Protein AF-A0A851S095-F1 (afdb_monomer_lite)

Foldseek 3Di:
DCPDDDPPDPPPPDDPPVRVVVVLVPDPVHDDDPDDPPPPPPDPVVVVVVVVVVVD

Organism: Certhia familiaris (NCBI:txid73333)

Radius of gyration: 21.17 Å; chains: 1; bounding box: 48×22×54 Å

Structure (mmCIF, N/CA/C/O backbone):
data_AF-A0A851S095-F1
#
_entry.id   AF-A0A851S095-F1
#
loop_
_atom_site.group_PDB
_atom_site.id
_atom_site.type_symbol
_atom_site.label_atom_id
_atom_site.label_alt_id
_atom_site.label_comp_id
_atom_site.label_asym_id
_atom_site.label_entity_id
_atom_site.label_seq_id
_atom_site.pdbx_PDB_ins_code
_atom_site.Cartn_x
_atom_site.Cartn_y
_atom_site.Cartn_z
_atom_site.occupancy
_atom_site.B_iso_or_equiv
_atom_site.auth_seq_id
_atom_site.auth_comp_id
_atom_site.auth_asym_id
_atom_site.auth_atom_id
_atom_site.pdbx_PDB_model_num
ATOM 1 N N . SER A 1 1 ? 38.258 7.972 -34.341 1.00 53.53 1 SER A N 1
ATOM 2 C CA . SER A 1 1 ? 36.822 8.306 -34.245 1.00 53.53 1 SER A CA 1
ATOM 3 C C . SER A 1 1 ? 36.159 7.250 -33.380 1.00 53.53 1 SER A C 1
ATOM 5 O O . SER A 1 1 ? 36.003 6.129 -33.839 1.00 53.53 1 SER A O 1
ATOM 7 N N . TYR A 1 2 ? 35.871 7.547 -32.112 1.00 58.22 2 TYR A N 1
ATOM 8 C CA . TYR A 1 2 ? 35.207 6.597 -31.213 1.00 58.22 2 TYR A CA 1
ATOM 9 C C . TYR A 1 2 ? 33.711 6.907 -31.216 1.00 58.22 2 TYR A C 1
ATOM 11 O O . TYR A 1 2 ? 33.220 7.696 -30.412 1.00 58.22 2 TYR A O 1
ATOM 19 N N . GLY A 1 3 ? 33.002 6.354 -32.200 1.00 64.44 3 GLY A N 1
ATOM 20 C CA . GLY A 1 3 ? 31.544 6.335 -32.197 1.00 64.44 3 GLY A CA 1
ATOM 21 C C . GLY A 1 3 ? 31.096 5.316 -31.162 1.00 64.44 3 GLY A C 1
ATOM 22 O O . GLY A 1 3 ? 30.956 4.141 -31.485 1.00 64.44 3 GLY A O 1
ATOM 23 N N . GLY A 1 4 ? 30.976 5.74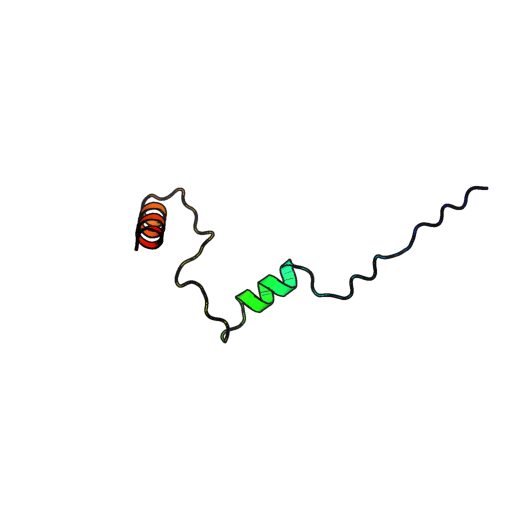5 -29.905 1.00 70.38 4 GLY A N 1
ATOM 24 C CA . GLY A 1 4 ? 30.534 4.888 -28.812 1.00 70.38 4 GLY A CA 1
ATOM 25 C C . GLY A 1 4 ? 29.187 4.252 -29.147 1.00 70.38 4 GLY A C 1
ATOM 26 O O . GLY A 1 4 ? 28.192 4.949 -29.336 1.00 70.38 4 GLY A O 1
ATOM 27 N N . TYR A 1 5 ? 29.162 2.924 -29.229 1.00 69.38 5 TYR A N 1
ATOM 28 C CA . TYR A 1 5 ? 27.926 2.159 -29.270 1.00 69.38 5 TYR A CA 1
ATOM 29 C C . TYR A 1 5 ? 27.241 2.298 -27.909 1.00 69.38 5 TYR A C 1
ATOM 31 O O . TYR A 1 5 ? 27.700 1.743 -26.912 1.00 69.38 5 TYR A O 1
ATOM 39 N N . VAL A 1 6 ? 26.158 3.070 -27.858 1.00 68.25 6 VAL A N 1
ATOM 40 C CA . VAL A 1 6 ? 25.219 3.036 -26.737 1.00 68.25 6 VAL A CA 1
ATOM 41 C C . VAL A 1 6 ? 24.229 1.923 -27.068 1.00 68.25 6 VAL A C 1
ATOM 43 O O . VAL A 1 6 ? 23.454 2.116 -28.006 1.00 68.25 6 VAL A O 1
ATOM 46 N N . PRO A 1 7 ? 24.234 0.767 -26.375 1.00 66.75 7 PRO A N 1
ATOM 47 C CA . PRO A 1 7 ? 23.188 -0.231 -26.553 1.00 66.75 7 PRO A CA 1
ATOM 48 C C . PRO A 1 7 ? 21.854 0.428 -26.209 1.00 66.75 7 PRO A C 1
ATOM 50 O O . PRO A 1 7 ? 21.540 0.695 -25.047 1.00 66.75 7 PRO A O 1
ATOM 53 N N . GLN A 1 8 ? 21.108 0.791 -27.249 1.00 65.62 8 GLN A N 1
ATOM 5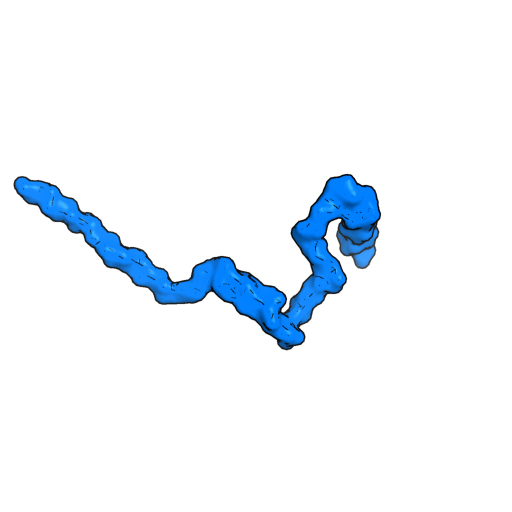4 C CA . GLN A 1 8 ? 19.832 1.453 -27.095 1.00 65.62 8 GLN A CA 1
ATOM 55 C C . GLN A 1 8 ? 18.846 0.452 -26.519 1.00 65.62 8 GLN A C 1
ATOM 57 O O . GLN A 1 8 ? 18.608 -0.612 -27.082 1.00 65.62 8 GLN A O 1
ATOM 62 N N . PHE A 1 9 ? 18.256 0.883 -25.408 1.00 60.25 9 PHE A N 1
ATOM 63 C CA . PHE A 1 9 ? 17.021 0.373 -24.849 1.00 60.25 9 PHE A CA 1
ATOM 64 C C . PHE A 1 9 ? 17.120 -1.069 -24.346 1.00 60.25 9 PHE A C 1
ATOM 66 O O . PHE A 1 9 ? 16.865 -2.029 -25.067 1.00 60.25 9 PHE A O 1
ATOM 73 N N . ASN A 1 10 ? 17.408 -1.215 -23.046 1.00 59.88 10 ASN A N 1
ATOM 74 C CA . ASN A 1 10 ? 17.007 -2.414 -22.318 1.00 59.88 10 ASN A CA 1
ATOM 75 C C . ASN A 1 10 ? 15.532 -2.652 -22.638 1.00 59.88 10 ASN A C 1
ATOM 77 O O . ASN A 1 10 ? 14.668 -1.885 -22.208 1.00 59.88 10 ASN A O 1
ATOM 81 N N . PHE A 1 11 ? 15.278 -3.663 -23.461 1.00 58.66 11 PHE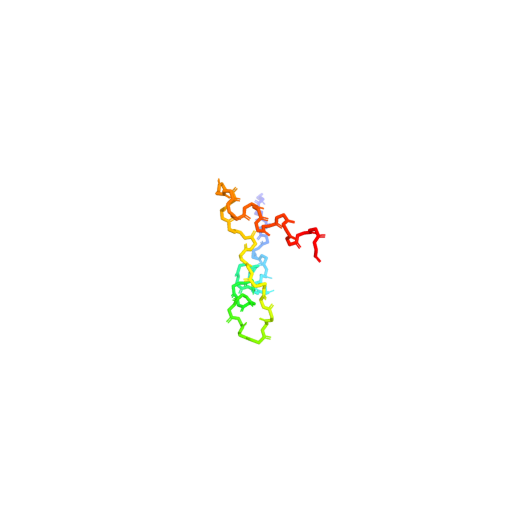 A N 1
ATOM 82 C CA . PHE A 1 11 ? 13.966 -4.089 -23.893 1.00 58.66 11 PHE A CA 1
ATOM 83 C C . PHE A 1 11 ? 13.202 -4.492 -22.635 1.00 58.66 11 PHE A C 1
ATOM 85 O O . PHE A 1 11 ? 13.291 -5.625 -22.170 1.00 58.66 11 PHE A O 1
ATOM 92 N N . ARG A 1 12 ? 12.520 -3.534 -21.998 1.00 62.72 12 ARG A N 1
ATOM 93 C CA . ARG A 1 12 ? 11.765 -3.789 -20.773 1.00 62.72 12 ARG A CA 1
ATOM 94 C C . ARG A 1 12 ? 10.429 -4.388 -21.170 1.00 62.72 12 ARG A C 1
ATOM 96 O O . ARG A 1 12 ? 9.383 -3.759 -21.040 1.00 62.72 12 ARG A O 1
ATOM 103 N N . PHE A 1 13 ? 10.487 -5.596 -21.715 1.00 64.62 13 PHE A N 1
ATOM 104 C CA . PHE A 1 13 ? 9.309 -6.422 -21.874 1.00 64.62 13 PHE A CA 1
ATOM 105 C C . PHE A 1 13 ? 8.903 -6.880 -20.477 1.00 64.62 13 PHE A C 1
ATOM 107 O O . PHE A 1 13 ? 9.600 -7.655 -19.828 1.00 64.62 13 PHE A O 1
ATOM 114 N N . GLY A 1 14 ? 7.822 -6.301 -19.971 1.00 67.31 14 GLY A N 1
ATOM 115 C CA . GLY A 1 14 ? 7.325 -6.570 -18.631 1.00 67.31 14 GLY A CA 1
ATOM 116 C C . GLY A 1 14 ? 6.661 -5.345 -18.022 1.00 67.31 14 GLY A C 1
ATOM 117 O O . GLY A 1 14 ? 7.065 -4.202 -18.246 1.00 67.31 14 GLY A O 1
ATOM 118 N N . ASN A 1 15 ? 5.617 -5.583 -17.234 1.00 72.94 15 ASN A N 1
ATOM 119 C CA . ASN A 1 15 ? 5.043 -4.535 -16.404 1.00 72.94 15 ASN A CA 1
ATOM 120 C C . ASN A 1 15 ? 6.084 -4.111 -15.356 1.00 72.94 15 ASN A C 1
ATOM 122 O O . ASN A 1 15 ? 6.812 -4.940 -14.815 1.00 72.94 15 ASN A O 1
ATOM 126 N N . THR A 1 16 ? 6.172 -2.813 -15.070 1.00 83.69 16 THR A N 1
ATOM 127 C CA . THR A 1 16 ? 7.020 -2.330 -13.974 1.00 83.69 16 THR A CA 1
ATOM 128 C C . THR A 1 16 ? 6.536 -2.910 -12.650 1.00 83.69 16 THR A C 1
ATOM 130 O O . THR A 1 16 ? 5.348 -3.206 -12.512 1.00 83.69 16 THR A O 1
ATOM 133 N N . TYR A 1 17 ? 7.425 -3.003 -11.655 1.00 80.88 17 TYR A N 1
ATOM 134 C CA . TYR A 1 17 ? 7.044 -3.399 -10.296 1.00 80.88 17 TYR A CA 1
ATOM 135 C C . TYR A 1 17 ? 5.806 -2.629 -9.820 1.00 80.88 17 TYR A C 1
ATOM 137 O O . TYR A 1 17 ? 4.834 -3.251 -9.422 1.00 80.88 17 TYR A O 1
ATOM 145 N N . GLY A 1 18 ? 5.779 -1.300 -10.002 1.00 84.44 18 GLY A N 1
ATOM 146 C CA . GLY A 1 18 ? 4.627 -0.467 -9.639 1.00 84.44 18 GLY A CA 1
ATOM 147 C C . GLY A 1 18 ? 3.324 -0.832 -10.360 1.00 84.44 18 GLY A C 1
ATOM 148 O O . GLY A 1 18 ? 2.263 -0.804 -9.747 1.00 84.44 18 GLY A O 1
ATOM 149 N N . ARG A 1 19 ? 3.373 -1.216 -11.643 1.00 84.50 19 ARG A N 1
ATOM 150 C CA . ARG A 1 19 ? 2.175 -1.632 -12.393 1.00 84.50 19 ARG A CA 1
ATOM 151 C C . ARG A 1 19 ? 1.702 -3.025 -11.981 1.00 84.50 19 ARG A C 1
ATOM 153 O O . ARG A 1 19 ? 0.499 -3.246 -11.881 1.00 84.50 19 ARG A O 1
ATOM 160 N N . ILE A 1 20 ? 2.633 -3.945 -11.729 1.00 86.94 20 ILE A N 1
ATOM 161 C CA . ILE A 1 20 ? 2.324 -5.296 -11.241 1.00 86.94 20 ILE A CA 1
ATOM 162 C C . ILE A 1 20 ? 1.702 -5.217 -9.849 1.00 86.94 20 ILE A C 1
ATOM 164 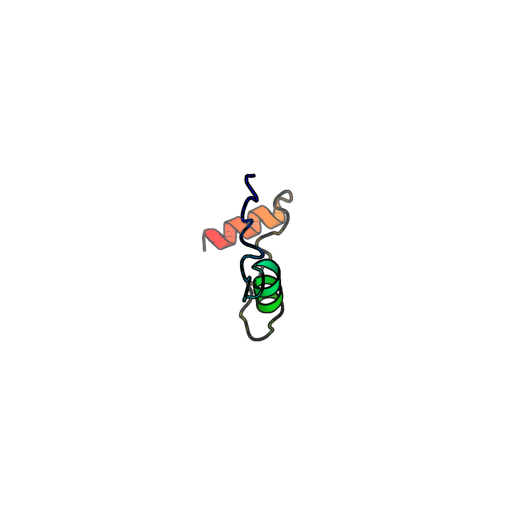O O . ILE A 1 20 ? 0.618 -5.756 -9.642 1.00 86.94 20 ILE A O 1
ATOM 168 N N . THR A 1 21 ? 2.343 -4.511 -8.914 1.00 85.38 21 THR A N 1
ATOM 169 C CA . THR A 1 21 ? 1.840 -4.380 -7.545 1.00 85.38 21 THR A CA 1
ATOM 170 C C . THR A 1 21 ? 0.528 -3.618 -7.501 1.00 85.38 21 THR A C 1
ATOM 172 O O . THR A 1 21 ? -0.377 -4.058 -6.806 1.00 85.38 21 THR A O 1
ATOM 175 N N . HIS A 1 22 ? 0.356 -2.549 -8.285 1.00 85.56 22 HIS A N 1
ATOM 176 C CA . HIS A 1 22 ? -0.929 -1.853 -8.384 1.00 85.56 22 HIS A CA 1
ATOM 177 C C . HIS A 1 22 ? -2.054 -2.789 -8.848 1.00 85.56 22 HIS A C 1
ATOM 179 O O . HIS A 1 22 ? -3.123 -2.801 -8.244 1.00 85.56 22 HIS A O 1
ATOM 185 N N . ASN A 1 23 ? -1.825 -3.588 -9.896 1.00 88.12 23 ASN A N 1
ATOM 186 C CA . ASN A 1 23 ? -2.841 -4.509 -10.405 1.00 88.12 23 ASN A CA 1
ATOM 187 C C . ASN A 1 23 ? -3.167 -5.612 -9.390 1.00 88.12 23 ASN A C 1
ATOM 189 O O . ASN A 1 23 ? -4.339 -5.832 -9.108 1.00 88.12 23 ASN A O 1
ATOM 193 N N . LEU A 1 24 ? -2.150 -6.233 -8.785 1.00 87.00 24 LEU A N 1
ATOM 194 C CA . LEU A 1 24 ? -2.323 -7.229 -7.721 1.00 87.00 24 LEU A CA 1
ATOM 195 C C . LEU A 1 24 ? -3.082 -6.647 -6.518 1.00 87.00 24 LEU A C 1
ATOM 197 O O . LEU A 1 24 ? -3.954 -7.289 -5.941 1.00 87.00 24 LEU A O 1
ATOM 201 N N . LEU A 1 25 ? -2.780 -5.400 -6.149 1.00 85.50 25 LEU A N 1
ATOM 202 C CA . LEU A 1 25 ? -3.453 -4.704 -5.059 1.00 85.50 25 LEU A CA 1
ATOM 203 C C . LEU A 1 25 ? -4.875 -4.246 -5.414 1.00 85.50 25 LEU A C 1
ATOM 205 O O . LEU A 1 25 ? -5.604 -3.845 -4.508 1.00 85.50 25 LEU A O 1
ATOM 209 N N . ARG A 1 26 ? -5.291 -4.292 -6.679 1.00 87.25 26 ARG A N 1
ATOM 210 C CA . ARG A 1 26 ? -6.647 -3.910 -7.100 1.00 87.25 26 ARG A CA 1
ATOM 211 C C . ARG A 1 26 ? -7.503 -5.094 -7.536 1.00 87.25 26 ARG A C 1
ATOM 213 O O . ARG A 1 26 ? -8.680 -4.904 -7.825 1.00 87.25 26 ARG A O 1
ATOM 220 N N . ASP A 1 27 ? -6.921 -6.285 -7.591 1.00 91.00 27 ASP A N 1
ATOM 221 C CA . ASP A 1 27 ? -7.618 -7.511 -7.944 1.00 91.00 27 ASP A CA 1
ATOM 222 C C . ASP A 1 27 ? -8.524 -7.959 -6.776 1.00 91.00 27 ASP A C 1
ATOM 224 O O . ASP A 1 27 ? -8.014 -8.220 -5.683 1.00 91.00 27 ASP A O 1
ATOM 228 N N . PRO A 1 28 ? -9.856 -8.039 -6.967 1.00 87.75 28 PRO A N 1
ATOM 229 C CA . PRO A 1 28 ? -10.784 -8.466 -5.919 1.00 87.75 28 PRO A CA 1
ATOM 230 C C . PRO A 1 28 ? -10.712 -9.970 -5.618 1.00 87.75 28 PRO A C 1
ATOM 232 O O . PRO A 1 28 ? -11.249 -10.411 -4.607 1.00 87.75 28 PRO A O 1
ATOM 235 N N . THR A 1 29 ? -10.078 -10.764 -6.485 1.00 93.75 29 THR A N 1
ATOM 236 C CA . THR A 1 29 ? -9.901 -12.213 -6.296 1.00 93.75 29 THR A CA 1
ATOM 237 C C . THR A 1 29 ? -8.687 -12.546 -5.431 1.00 93.75 29 THR A C 1
ATOM 239 O O . THR A 1 29 ? -8.551 -13.666 -4.939 1.00 93.75 29 THR A O 1
ATOM 242 N N . VAL A 1 30 ? -7.809 -11.566 -5.211 1.00 88.31 30 VAL A N 1
ATOM 243 C CA . VAL A 1 30 ? -6.602 -11.717 -4.405 1.00 88.31 30 VAL A CA 1
ATOM 244 C C . VAL A 1 30 ? -6.937 -11.386 -2.959 1.00 88.31 30 VAL A C 1
ATOM 246 O O . VAL A 1 30 ? -7.343 -10.268 -2.641 1.00 88.31 30 VAL A O 1
ATOM 249 N N . SER A 1 31 ? -6.728 -12.355 -2.064 1.00 86.12 31 SER A N 1
ATOM 250 C CA . SER A 1 31 ? -6.883 -12.140 -0.625 1.00 86.12 31 SER A CA 1
ATOM 251 C C . SER A 1 31 ? -5.980 -10.996 -0.174 1.00 86.12 31 SER A C 1
ATOM 253 O O . SER A 1 31 ? -4.758 -11.048 -0.330 1.00 86.12 31 SER A O 1
ATOM 255 N N . LYS A 1 32 ? -6.582 -9.953 0.392 1.00 83.69 32 LYS A N 1
ATOM 256 C CA . LYS A 1 32 ? -5.852 -8.820 0.955 1.00 83.69 32 LYS A CA 1
ATOM 257 C C . LYS A 1 32 ? -5.601 -9.030 2.434 1.00 83.69 32 LYS A C 1
ATOM 259 O O . LYS A 1 32 ? -6.351 -9.733 3.108 1.00 83.69 32 LYS A O 1
ATOM 264 N N . SER A 1 33 ? -4.557 -8.382 2.942 1.00 80.88 33 SER A N 1
ATOM 265 C CA . SER A 1 33 ? -4.418 -8.235 4.382 1.00 80.88 33 SER A CA 1
ATOM 266 C C . SER A 1 33 ? -5.653 -7.502 4.927 1.00 80.88 33 SER A C 1
ATOM 268 O O . SER A 1 33 ? -6.131 -6.554 4.299 1.00 80.88 33 SER A O 1
ATOM 270 N N . PRO A 1 34 ? -6.179 -7.919 6.088 1.00 77.81 34 PRO A N 1
ATOM 271 C CA . PRO A 1 34 ? -7.317 -7.252 6.722 1.00 77.81 34 PRO A CA 1
ATOM 272 C C . PRO A 1 34 ? -6.966 -5.845 7.232 1.00 77.81 34 PRO A C 1
ATOM 274 O O . PRO A 1 34 ? -7.856 -5.059 7.533 1.00 77.81 34 PRO A O 1
ATOM 277 N N . CYS A 1 35 ? -5.675 -5.522 7.328 1.00 75.50 35 CYS A N 1
ATOM 278 C CA . CYS A 1 35 ? -5.154 -4.236 7.767 1.00 75.50 35 CYS A CA 1
ATOM 279 C C . CYS A 1 35 ? -4.126 -3.686 6.767 1.00 75.50 35 CYS A C 1
ATOM 281 O O . CYS A 1 35 ? -3.539 -4.420 5.965 1.00 75.50 35 CYS A O 1
ATOM 283 N N . SER A 1 36 ? -3.905 -2.372 6.806 1.00 76.38 36 SER A N 1
ATOM 284 C CA . SER A 1 36 ? -2.857 -1.730 6.013 1.00 76.38 36 SER A CA 1
ATOM 285 C C . SER A 1 36 ? -1.489 -1.979 6.650 1.00 76.38 36 SER A C 1
ATOM 287 O O . SER A 1 36 ? -1.246 -1.546 7.772 1.00 76.38 36 SER A O 1
ATOM 289 N N . LEU A 1 37 ? -0.575 -2.621 5.915 1.00 76.06 37 LEU A N 1
ATOM 290 C CA . LEU A 1 37 ? 0.816 -2.824 6.355 1.00 76.06 37 LEU A CA 1
ATOM 291 C C . LEU A 1 37 ? 1.640 -1.528 6.366 1.00 76.06 37 LEU A C 1
ATOM 293 O O . LEU A 1 37 ? 2.710 -1.478 6.959 1.00 76.06 37 LEU A O 1
ATOM 297 N N . LEU A 1 38 ? 1.156 -0.495 5.675 1.00 77.81 38 LEU A N 1
ATOM 298 C CA . LEU A 1 38 ? 1.796 0.817 5.578 1.00 77.81 38 LEU A CA 1
ATOM 299 C C . LEU A 1 38 ? 0.981 1.882 6.321 1.00 77.81 38 LEU A C 1
ATOM 301 O O . LEU A 1 38 ? 1.054 3.063 5.985 1.00 77.81 38 LEU A O 1
ATOM 305 N N . ALA A 1 39 ? 0.144 1.471 7.281 1.00 80.75 39 ALA A N 1
ATOM 306 C CA . ALA A 1 39 ? -0.535 2.421 8.146 1.00 80.75 39 ALA A CA 1
ATOM 307 C C . ALA A 1 39 ? 0.515 3.260 8.896 1.00 80.75 39 ALA A C 1
ATOM 309 O O . ALA A 1 39 ? 1.520 2.704 9.345 1.00 80.75 39 ALA A O 1
ATOM 310 N N . PRO A 1 40 ? 0.304 4.577 9.048 1.00 81.88 40 PRO A N 1
ATOM 311 C CA . PRO A 1 40 ? 1.158 5.391 9.898 1.00 81.88 40 PRO A CA 1
ATOM 312 C C . PRO A 1 40 ? 1.207 4.790 11.310 1.00 81.88 40 PRO A C 1
ATOM 314 O O . PRO A 1 40 ? 0.165 4.538 11.921 1.00 81.88 40 PRO A O 1
ATOM 317 N N . LEU A 1 41 ? 2.416 4.492 11.784 1.00 81.44 41 LEU A N 1
ATOM 318 C CA . LEU A 1 41 ? 2.684 3.888 13.093 1.00 81.44 41 LEU A CA 1
ATOM 319 C C . LEU A 1 41 ? 3.033 4.944 14.156 1.00 81.44 41 LEU A C 1
ATOM 321 O O . LEU A 1 41 ? 3.499 4.619 15.237 1.00 81.44 41 LEU A O 1
ATOM 325 N N . ASP A 1 42 ? 2.852 6.225 13.857 1.00 84.88 42 ASP A N 1
ATOM 326 C CA . ASP A 1 42 ? 3.016 7.322 14.813 1.00 84.88 42 ASP A CA 1
ATOM 327 C C . ASP A 1 42 ? 1.882 7.366 15.849 1.00 84.88 42 ASP A C 1
ATOM 329 O O . ASP A 1 42 ? 2.073 7.865 16.961 1.00 84.88 42 ASP A O 1
ATOM 333 N N . ASN A 1 43 ? 0.714 6.805 15.523 1.00 85.75 43 ASN A N 1
ATOM 334 C CA . ASN A 1 43 ? -0.378 6.687 16.478 1.00 85.75 43 ASN A CA 1
ATOM 335 C C . ASN A 1 43 ? -0.286 5.381 17.285 1.00 85.75 43 ASN A C 1
ATOM 337 O O . ASN A 1 43 ? 0.019 4.300 16.776 1.00 85.75 43 ASN A O 1
ATOM 341 N N . LYS A 1 44 ? -0.566 5.498 18.587 1.00 85.75 44 LYS A N 1
ATOM 342 C CA . LYS A 1 44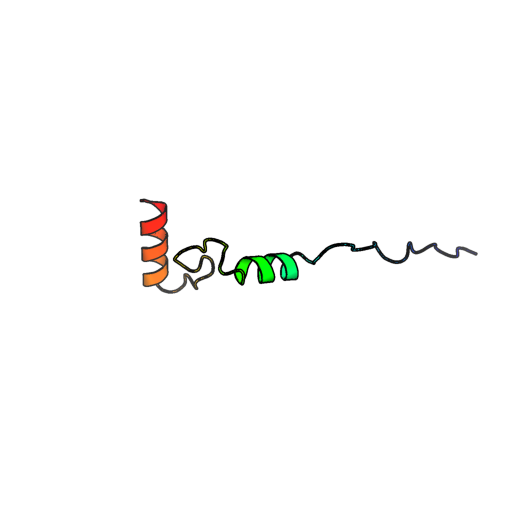 ? -0.464 4.388 19.547 1.00 85.75 44 LYS A CA 1
ATOM 343 C C . LYS A 1 44 ? -1.457 3.260 19.266 1.00 85.75 44 LYS A C 1
ATOM 345 O O . LYS A 1 44 ? -1.175 2.120 19.613 1.00 85.75 44 LYS A O 1
ATOM 350 N N . GLU A 1 45 ? -2.590 3.575 18.646 1.00 86.94 45 GLU A N 1
ATOM 351 C CA . GLU A 1 45 ? -3.643 2.608 18.325 1.00 86.94 45 GLU A CA 1
ATOM 352 C C . GLU A 1 45 ? -3.186 1.628 17.237 1.00 86.94 45 GLU A C 1
ATOM 354 O O . GLU A 1 45 ? -3.225 0.419 17.449 1.00 86.94 45 GLU A O 1
ATOM 359 N N . ASN A 1 46 ? -2.651 2.134 16.122 1.00 83.81 46 ASN A N 1
ATOM 360 C CA . ASN A 1 46 ? -2.101 1.316 15.039 1.00 83.81 46 ASN A CA 1
ATOM 361 C C . ASN A 1 46 ? -0.889 0.510 15.502 1.00 83.81 46 ASN A C 1
ATOM 363 O O . ASN A 1 46 ? -0.726 -0.630 15.076 1.00 83.81 46 ASN A O 1
ATOM 367 N N . LEU A 1 47 ? -0.045 1.080 16.369 1.00 85.00 47 LEU A N 1
ATOM 368 C CA . LEU A 1 47 ? 1.072 0.348 16.967 1.00 85.00 47 LEU A CA 1
ATOM 369 C C . LEU A 1 47 ? 0.578 -0.838 17.794 1.00 85.00 47 LEU A C 1
ATOM 371 O O . LEU A 1 47 ? 1.061 -1.952 17.614 1.00 85.00 47 LEU A O 1
ATOM 375 N N . HIS A 1 48 ? -0.385 -0.608 18.687 1.00 85.00 48 HIS A N 1
ATOM 376 C CA . HIS A 1 48 ? -0.933 -1.660 19.536 1.00 85.00 48 HIS A CA 1
ATOM 377 C C . HIS A 1 48 ? -1.622 -2.755 18.709 1.00 85.00 48 HIS A C 1
ATOM 379 O O . HIS A 1 48 ? -1.381 -3.936 18.943 1.00 85.00 48 HIS A O 1
ATOM 385 N N . GLU A 1 49 ? -2.420 -2.372 17.709 1.00 84.88 49 GLU A N 1
ATOM 386 C CA . GLU A 1 49 ? -3.044 -3.310 16.769 1.00 84.88 49 GLU A CA 1
ATOM 387 C C . GLU A 1 49 ? -1.991 -4.120 16.001 1.00 84.88 49 GLU A C 1
ATOM 389 O O . GLU A 1 49 ? -2.111 -5.337 15.879 1.00 84.88 49 GLU A O 1
ATOM 394 N N . PHE A 1 50 ? -0.920 -3.479 15.523 1.00 83.69 50 PHE A N 1
ATOM 395 C CA . PHE A 1 50 ? 0.167 -4.181 14.846 1.00 83.69 50 PHE A CA 1
ATOM 396 C C . PHE A 1 50 ? 0.844 -5.201 15.771 1.00 83.69 50 PHE A C 1
ATOM 398 O O . PHE A 1 50 ? 1.010 -6.354 15.382 1.00 83.69 50 PHE A O 1
ATOM 405 N N . HIS A 1 51 ? 1.185 -4.811 17.003 1.00 83.81 51 HIS A N 1
ATOM 406 C CA . HIS A 1 51 ? 1.813 -5.704 17.980 1.00 83.81 51 HIS A CA 1
ATOM 407 C C . HIS A 1 51 ? 0.922 -6.897 18.343 1.00 83.81 51 HIS A C 1
ATOM 409 O O . HIS A 1 51 ? 1.385 -8.035 18.277 1.00 83.81 51 HIS A O 1
ATOM 415 N N . TYR A 1 52 ? -0.363 -6.663 18.628 1.00 86.06 52 TYR A N 1
ATOM 416 C CA . TYR A 1 52 ? -1.322 -7.724 18.948 1.00 86.06 52 TYR A CA 1
ATOM 417 C C . TYR A 1 52 ? -1.377 -8.811 17.863 1.00 86.06 52 TYR A C 1
ATOM 419 O O . TYR A 1 52 ? -1.443 -9.998 18.177 1.00 86.06 52 TYR A O 1
ATOM 427 N N . ARG A 1 53 ? -1.290 -8.401 16.592 1.00 78.94 53 ARG A N 1
ATOM 428 C CA . ARG A 1 53 ? -1.349 -9.275 15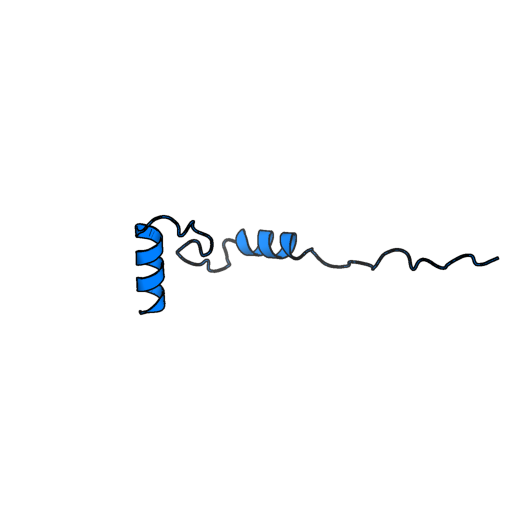.410 1.00 78.94 53 ARG A CA 1
ATOM 429 C C . ARG A 1 53 ? -0.064 -10.029 15.091 1.00 78.94 53 ARG A C 1
ATOM 431 O O . ARG A 1 53 ? -0.118 -10.981 14.323 1.00 78.94 53 ARG A O 1
ATOM 438 N N . ILE A 1 54 ? 1.086 -9.568 15.576 1.00 79.25 54 ILE A N 1
ATOM 439 C CA . ILE A 1 54 ? 2.349 -10.304 15.425 1.00 79.25 54 ILE A CA 1
ATOM 440 C C . ILE A 1 54 ? 2.480 -11.369 16.518 1.00 79.25 54 ILE A C 1
ATOM 442 O O . ILE A 1 54 ? 3.083 -12.414 16.287 1.00 79.25 54 ILE A O 1
ATOM 446 N N . GLU A 1 55 ? 1.926 -11.105 17.701 1.00 81.31 55 GLU A N 1
ATOM 447 C CA . GLU A 1 55 ? 2.039 -11.989 18.864 1.00 81.31 55 GLU A CA 1
ATOM 448 C C . GLU A 1 55 ? 0.997 -13.125 18.898 1.00 81.31 55 GLU A C 1
ATOM 450 O O . GLU A 1 55 ? 1.206 -14.097 19.626 1.00 81.31 55 GLU A O 1
ATOM 455 N N . HIS A 1 56 ? -0.087 -13.035 18.114 1.00 63.47 56 HIS A N 1
ATOM 456 C CA . HIS A 1 56 ? -1.176 -14.024 18.019 1.00 63.47 56 HIS A CA 1
ATOM 457 C C . HIS A 1 56 ? -1.481 -14.387 16.563 1.00 63.47 56 HIS A C 1
ATOM 459 O O . HIS A 1 56 ? -1.808 -15.570 16.313 1.00 63.47 56 HIS A O 1
#

InterPro domains:
  IPR018902 Ciliary microtubule inner protein 2A-C-like domain [PF10629] (2-27)

pLDDT: mean 78.21, std 9.86, range [53.53, 93.75]

Secondary structure (DSSP, 8-state):
-------------S--HHHHHHHHHH-TTSPPPSS-TT--SSSHHHHHHHHHHHH-

Sequence (56 aa):
SYGGYVPQFNFRFGNTYGRITHNLLRDPTVSKSPCSLLAPLDNKENLHEFHYRIEH